Protein AF-A0A1U7GLR9-F1 (afdb_monomer_lite)

Foldseek 3Di:
DPDDVQRVCVVLVQPDGPVRLLVLLVVLCCVPPVPDDLVRCLPDPPNLVVSVVSSCVVRVRPSDDSVSSSVVSVVSVVVVVVVVVVPD

Sequence (88 aa):
MKPRHADLLRDMGCTADLETFRRTLAEVKGELFPDLTDENLAFSRDQAGDYCSEVKKRLAAPKLTRVFILKALVGLRKNRKRKAGSAS

pLDDT: mean 82.59, std 14.65, range [39.22, 95.88]

Secondary structure (DSSP, 8-state):
-PPPHHHHHHHTT--S-HHHHHHHHHHHHHHH-TTS-HHHHHH-HHHHHHHHHHHHHHTT-TT--HHHHHHHHHHHHHHHHHHHTT--

Structure (mmCIF, N/CA/C/O backbone):
data_AF-A0A1U7GLR9-F1
#
_entry.id   AF-A0A1U7GLR9-F1
#
loop_
_atom_site.group_PDB
_atom_site.id
_atom_site.type_symbol
_atom_site.label_atom_id
_atom_site.label_alt_id
_atom_site.label_comp_id
_atom_site.label_asym_id
_atom_site.label_entity_id
_atom_site.label_seq_id
_atom_site.pdbx_PDB_ins_code
_atom_site.Cartn_x
_atom_site.Cartn_y
_atom_site.Cartn_z
_atom_site.occupancy
_atom_site.B_iso_or_equiv
_atom_site.auth_seq_id
_atom_site.auth_comp_id
_atom_site.auth_asym_id
_atom_site.auth_atom_id
_atom_site.pdbx_PDB_model_num
ATOM 1 N N . MET A 1 1 ? 21.650 8.227 -10.349 1.00 47.00 1 MET A N 1
ATOM 2 C CA . MET A 1 1 ? 20.288 8.815 -10.337 1.00 47.00 1 MET A CA 1
ATOM 3 C C . MET A 1 1 ? 19.365 7.886 -9.559 1.00 47.00 1 MET A C 1
ATOM 5 O O . MET A 1 1 ? 19.402 6.695 -9.825 1.00 47.00 1 MET A O 1
ATOM 9 N N . LYS A 1 2 ? 18.585 8.371 -8.580 1.00 50.09 2 LYS A N 1
ATOM 10 C CA . LYS A 1 2 ? 17.563 7.523 -7.935 1.00 50.09 2 LYS A CA 1
ATOM 11 C C . LYS A 1 2 ? 16.433 7.277 -8.947 1.00 50.09 2 LYS A C 1
ATOM 13 O O . LYS A 1 2 ? 15.953 8.267 -9.504 1.00 50.09 2 LYS A O 1
ATOM 18 N N . PRO A 1 3 ? 16.014 6.025 -9.194 1.00 58.75 3 PRO A N 1
ATOM 19 C CA . PRO A 1 3 ? 14.911 5.748 -10.106 1.00 58.75 3 PRO A CA 1
ATOM 20 C C . PRO A 1 3 ? 13.650 6.474 -9.624 1.00 58.75 3 PRO A C 1
ATOM 22 O O . PRO A 1 3 ? 13.355 6.537 -8.425 1.00 58.75 3 PRO A O 1
ATOM 25 N N . ARG A 1 4 ? 12.933 7.101 -10.560 1.00 70.75 4 ARG A N 1
ATOM 26 C CA . ARG A 1 4 ? 11.676 7.798 -10.264 1.00 70.75 4 ARG A CA 1
ATOM 27 C C . ARG A 1 4 ? 10.637 6.747 -9.859 1.00 70.75 4 ARG A C 1
ATOM 29 O O . ARG A 1 4 ? 10.570 5.695 -10.475 1.00 70.75 4 ARG A O 1
ATOM 36 N N . HIS A 1 5 ? 9.794 7.028 -8.859 1.00 71.56 5 HIS A N 1
ATOM 37 C CA . HIS A 1 5 ? 8.774 6.072 -8.383 1.00 71.56 5 HIS A CA 1
ATOM 38 C C . HIS A 1 5 ? 7.883 5.502 -9.503 1.00 71.56 5 HIS A C 1
ATOM 40 O O . HIS A 1 5 ? 7.469 4.357 -9.407 1.00 71.56 5 HIS A O 1
ATOM 46 N N . ALA A 1 6 ? 7.619 6.275 -10.562 1.00 72.31 6 ALA A N 1
ATOM 47 C CA . ALA A 1 6 ? 6.870 5.812 -11.732 1.00 72.31 6 ALA A CA 1
ATOM 48 C C . ALA A 1 6 ? 7.599 4.711 -12.526 1.00 72.31 6 ALA A C 1
ATOM 50 O O . ALA A 1 6 ? 6.958 3.808 -13.047 1.00 72.31 6 ALA A O 1
ATOM 51 N N . ASP A 1 7 ? 8.928 4.765 -12.585 1.00 76.81 7 ASP A N 1
ATOM 52 C CA . ASP A 1 7 ? 9.761 3.769 -13.261 1.00 76.81 7 ASP A CA 1
ATOM 53 C C . ASP A 1 7 ? 9.747 2.442 -12.487 1.00 76.81 7 ASP A C 1
ATOM 55 O O . ASP A 1 7 ? 9.483 1.383 -13.045 1.00 76.81 7 ASP A O 1
ATOM 59 N N . LEU A 1 8 ? 9.867 2.532 -11.157 1.00 80.25 8 LEU A N 1
ATOM 60 C CA . LEU A 1 8 ? 9.763 1.384 -10.251 1.00 80.25 8 LEU A CA 1
ATOM 61 C C . LEU A 1 8 ? 8.377 0.723 -10.291 1.00 80.25 8 LEU A C 1
ATOM 63 O O . LEU A 1 8 ? 8.279 -0.497 -10.208 1.00 80.25 8 LEU A O 1
ATOM 67 N N . LEU A 1 9 ? 7.300 1.508 -10.415 1.00 82.81 9 LEU A N 1
ATOM 68 C CA . LEU A 1 9 ? 5.946 0.962 -10.561 1.00 82.81 9 LEU A CA 1
ATOM 69 C C . LEU A 1 9 ? 5.835 0.095 -11.820 1.00 82.81 9 LEU A C 1
ATOM 71 O O . LEU A 1 9 ? 5.337 -1.027 -11.733 1.00 82.81 9 LEU A O 1
ATOM 75 N N . ARG A 1 10 ? 6.358 0.580 -12.953 1.00 79.25 10 ARG A N 1
ATOM 76 C CA . ARG A 1 10 ? 6.356 -0.158 -14.223 1.00 79.25 10 ARG A CA 1
ATOM 77 C C . ARG A 1 10 ? 7.212 -1.420 -14.157 1.00 79.25 10 ARG A C 1
ATOM 79 O O . ARG A 1 10 ? 6.762 -2.465 -14.616 1.00 79.25 10 ARG A O 1
ATOM 86 N N . ASP A 1 11 ? 8.393 -1.339 -13.548 1.00 81.75 11 ASP A N 1
ATOM 87 C CA . ASP A 1 11 ? 9.291 -2.485 -13.345 1.00 81.75 11 ASP A CA 1
ATOM 88 C C . ASP A 1 11 ? 8.624 -3.598 -12.513 1.00 81.75 11 ASP A C 1
ATOM 90 O O . ASP A 1 11 ? 8.685 -4.783 -12.839 1.00 81.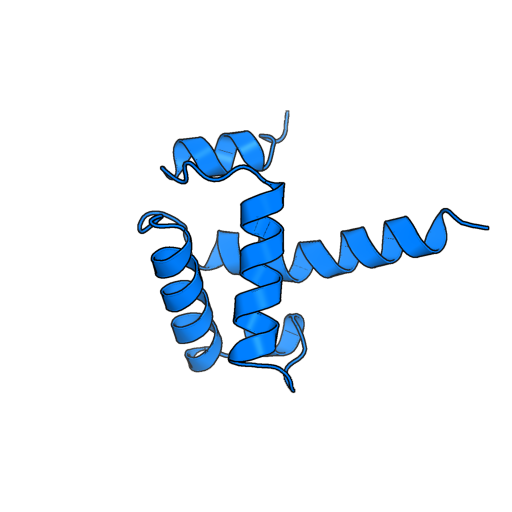75 11 ASP A O 1
ATOM 94 N N . MET A 1 12 ? 7.846 -3.207 -11.501 1.00 82.12 12 MET A N 1
ATOM 95 C CA . MET A 1 12 ? 7.042 -4.124 -10.690 1.00 82.12 12 MET A CA 1
ATOM 96 C C . MET A 1 12 ? 5.703 -4.518 -11.339 1.00 82.12 12 MET A C 1
ATOM 98 O O . MET A 1 12 ? 4.848 -5.101 -10.674 1.00 82.12 12 MET A O 1
ATOM 102 N N . GLY A 1 13 ? 5.489 -4.223 -12.623 1.00 78.12 13 GLY A N 1
ATOM 103 C CA . GLY A 1 13 ? 4.285 -4.615 -13.360 1.00 78.12 13 GLY A CA 1
ATOM 104 C C . GLY A 1 13 ? 3.007 -3.891 -12.931 1.00 78.12 13 GLY A C 1
ATOM 105 O O . GLY A 1 13 ? 1.917 -4.366 -13.232 1.00 78.12 13 GLY A O 1
ATOM 106 N N . CYS A 1 14 ? 3.118 -2.762 -12.230 1.00 84.56 14 CYS A N 1
ATOM 107 C CA . CYS A 1 14 ? 1.988 -1.878 -11.976 1.00 84.56 14 CYS A CA 1
ATOM 108 C C . CYS A 1 14 ? 1.788 -0.979 -13.202 1.00 84.56 14 CYS A C 1
ATOM 110 O O . CYS A 1 14 ? 2.663 -0.185 -13.552 1.00 84.56 14 CYS A O 1
ATOM 112 N N . THR A 1 15 ? 0.640 -1.113 -13.864 1.00 84.06 15 THR A N 1
ATOM 113 C CA . THR A 1 15 ? 0.271 -0.298 -15.033 1.00 84.06 15 THR A CA 1
ATOM 114 C C . THR A 1 15 ? -0.317 1.055 -14.644 1.00 84.06 15 THR A C 1
ATOM 116 O O . THR A 1 15 ? -0.410 1.943 -15.489 1.00 84.06 15 THR A O 1
ATOM 119 N N . ALA A 1 16 ? -0.687 1.226 -13.372 1.00 84.69 16 ALA A N 1
ATOM 120 C CA . ALA A 1 16 ? -1.208 2.478 -12.856 1.00 84.69 16 ALA A CA 1
ATOM 121 C C . ALA A 1 16 ? -0.125 3.563 -12.823 1.00 84.69 16 ALA A C 1
ATOM 123 O O . ALA A 1 16 ? 1.021 3.340 -12.416 1.00 84.69 16 ALA A O 1
ATOM 124 N N . ASP A 1 17 ? -0.517 4.776 -13.194 1.00 87.31 17 ASP A N 1
ATOM 125 C CA . ASP A 1 17 ? 0.290 5.967 -12.989 1.00 87.31 17 ASP A CA 1
ATOM 126 C C . ASP A 1 17 ? 0.467 6.289 -11.495 1.00 87.31 17 ASP A C 1
ATOM 128 O O . ASP A 1 17 ? -0.233 5.807 -10.598 1.00 87.31 17 ASP A O 1
ATOM 132 N N . LEU A 1 18 ? 1.458 7.135 -11.214 1.00 85.38 18 LEU A N 1
ATOM 133 C CA . LEU A 1 18 ? 1.843 7.476 -9.848 1.00 85.38 18 LEU A CA 1
ATOM 134 C C . LEU A 1 18 ? 0.719 8.186 -9.075 1.00 85.38 18 LEU A C 1
ATOM 136 O O . LEU A 1 18 ? 0.687 8.101 -7.848 1.00 85.38 18 LEU A O 1
ATOM 140 N N . GLU A 1 19 ? -0.169 8.908 -9.757 1.00 86.81 19 GLU A N 1
ATOM 141 C CA . GLU A 1 19 ? -1.311 9.563 -9.120 1.00 86.81 19 GLU A CA 1
ATOM 142 C C . GLU A 1 19 ? -2.362 8.539 -8.699 1.00 86.81 19 GLU A C 1
ATOM 144 O O . GLU A 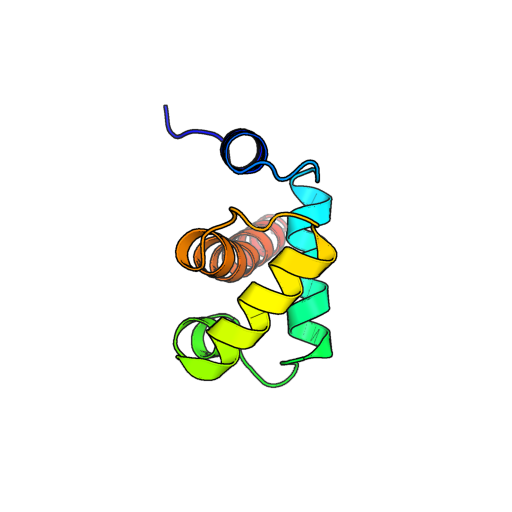1 19 ? -2.736 8.506 -7.526 1.00 86.81 19 GLU A O 1
ATOM 149 N N . THR A 1 20 ? -2.747 7.642 -9.608 1.00 88.94 20 THR A N 1
ATOM 150 C CA . THR A 1 20 ? -3.672 6.539 -9.328 1.00 88.94 20 THR A CA 1
ATOM 151 C C . THR A 1 20 ? -3.147 5.644 -8.210 1.00 88.94 20 THR A C 1
ATOM 153 O O . THR A 1 20 ? -3.888 5.308 -7.284 1.00 88.94 20 THR A O 1
ATOM 156 N N . PHE A 1 21 ? -1.847 5.334 -8.221 1.00 90.88 21 PHE A N 1
ATOM 157 C CA . PHE A 1 21 ? -1.192 4.606 -7.136 1.00 90.88 21 PHE A CA 1
ATOM 158 C C . PHE A 1 21 ? -1.388 5.307 -5.786 1.00 90.88 21 PHE A C 1
ATOM 160 O O . PHE A 1 21 ? -1.848 4.705 -4.820 1.00 90.88 21 PHE A O 1
ATOM 167 N N . ARG A 1 22 ? -1.088 6.607 -5.719 1.00 90.19 22 ARG A N 1
ATOM 168 C CA . ARG A 1 22 ? -1.204 7.410 -4.493 1.00 90.19 22 ARG A CA 1
ATOM 169 C C . ARG A 1 22 ? -2.640 7.552 -4.003 1.00 90.19 22 ARG A C 1
ATOM 171 O O . ARG A 1 22 ? -2.855 7.509 -2.794 1.00 90.19 22 ARG A O 1
ATOM 178 N N . ARG A 1 23 ? -3.593 7.731 -4.920 1.00 91.38 23 ARG A N 1
ATOM 179 C CA . ARG A 1 23 ? -5.020 7.802 -4.601 1.00 91.38 23 ARG A CA 1
ATOM 180 C C . ARG A 1 23 ? -5.485 6.484 -3.990 1.00 91.38 23 ARG A C 1
ATOM 182 O O . ARG A 1 23 ? -5.989 6.497 -2.876 1.00 91.38 23 ARG A O 1
ATOM 189 N N . THR A 1 24 ? -5.134 5.365 -4.624 1.00 93.31 24 THR A N 1
ATOM 190 C CA . THR A 1 24 ? -5.471 4.022 -4.132 1.00 93.31 24 THR A CA 1
ATOM 191 C C . THR A 1 24 ? -4.913 3.770 -2.731 1.00 93.31 24 THR A C 1
ATOM 193 O O . THR A 1 24 ? -5.617 3.249 -1.872 1.00 93.31 24 THR A O 1
ATOM 196 N N . LEU A 1 25 ? -3.666 4.176 -2.456 1.00 93.12 25 LEU A N 1
ATOM 197 C CA . LEU A 1 25 ? -3.086 4.057 -1.113 1.00 93.12 25 LEU A CA 1
ATOM 198 C C . LEU A 1 25 ? -3.913 4.801 -0.051 1.00 93.12 25 LEU A C 1
ATOM 200 O O . LEU A 1 25 ? -4.093 4.275 1.049 1.00 93.12 25 LEU A O 1
ATOM 204 N N . ALA A 1 26 ? -4.380 6.012 -0.369 1.00 91.19 26 ALA A N 1
ATOM 205 C CA . ALA A 1 26 ? -5.173 6.836 0.537 1.00 91.19 26 ALA A CA 1
ATOM 206 C C . ALA A 1 26 ? -6.603 6.301 0.707 1.00 91.19 26 ALA A C 1
ATOM 208 O O . ALA A 1 26 ? -7.101 6.289 1.829 1.00 91.19 26 ALA A O 1
ATOM 209 N N . GLU A 1 27 ? -7.226 5.828 -0.374 1.00 93.62 27 GLU A N 1
ATOM 210 C CA . GLU A 1 27 ? -8.563 5.220 -0.375 1.00 93.62 27 GLU A CA 1
ATOM 211 C C . GLU A 1 27 ? -8.583 3.953 0.481 1.00 93.62 27 GLU A C 1
ATOM 213 O O . GLU A 1 27 ? -9.288 3.909 1.484 1.00 93.62 27 GLU A O 1
ATOM 218 N N . VAL A 1 28 ? -7.700 2.986 0.198 1.00 94.94 28 VAL A N 1
ATOM 219 C CA . VAL A 1 28 ? -7.628 1.726 0.961 1.00 94.94 28 VAL A CA 1
ATOM 220 C C . VAL A 1 28 ? -7.370 1.988 2.444 1.00 94.94 28 VAL A C 1
ATOM 222 O O . VAL A 1 28 ? -7.962 1.341 3.307 1.00 94.94 28 VAL A O 1
ATOM 225 N N . LYS A 1 29 ? -6.499 2.955 2.762 1.00 93.44 29 LYS A N 1
ATOM 226 C CA . LYS A 1 29 ? -6.221 3.330 4.152 1.00 93.44 29 LYS A CA 1
ATOM 227 C C . LYS A 1 29 ? -7.455 3.952 4.805 1.00 93.44 29 LYS A C 1
ATOM 229 O O . LYS A 1 29 ? -7.742 3.641 5.954 1.00 93.44 29 LYS A O 1
ATOM 234 N N . GLY A 1 30 ? -8.144 4.853 4.107 1.00 92.19 30 GLY A N 1
ATOM 235 C CA . GLY A 1 30 ? -9.338 5.529 4.610 1.00 92.19 30 GLY A CA 1
ATOM 236 C C . GLY A 1 30 ? -10.519 4.583 4.816 1.00 92.19 30 GLY A C 1
ATOM 237 O O . GLY A 1 30 ? -11.268 4.767 5.766 1.00 92.19 30 GLY A O 1
ATOM 238 N N . GLU A 1 31 ? -10.653 3.564 3.970 1.00 93.38 31 GLU A N 1
ATOM 239 C CA . GLU A 1 31 ? -11.738 2.582 4.043 1.00 93.38 31 GLU A CA 1
ATOM 240 C C . GLU A 1 31 ? -11.505 1.516 5.116 1.00 93.38 31 GLU A C 1
ATOM 242 O O . GLU A 1 31 ? -12.403 1.235 5.901 1.00 93.38 31 GLU A O 1
ATOM 247 N N . LEU A 1 32 ? -10.312 0.915 5.156 1.00 93.19 32 LEU A N 1
ATOM 248 C CA . LEU A 1 32 ? -10.045 -0.234 6.029 1.00 93.19 32 LEU A CA 1
ATOM 249 C C . LEU A 1 32 ? -9.446 0.152 7.381 1.00 93.19 32 LEU A C 1
ATOM 251 O O . LEU A 1 32 ? -9.616 -0.563 8.364 1.00 93.19 32 LEU A O 1
ATOM 255 N N . PHE A 1 33 ? -8.716 1.265 7.432 1.00 93.69 33 PHE A N 1
ATOM 256 C CA . PHE A 1 33 ? -7.927 1.663 8.596 1.00 93.69 33 PHE A CA 1
ATOM 257 C C . PHE A 1 33 ? -8.068 3.167 8.911 1.00 93.69 33 PHE A C 1
ATOM 259 O O . PHE A 1 33 ? -7.049 3.860 9.056 1.00 93.69 33 PHE A O 1
ATOM 266 N N . PRO A 1 34 ? -9.297 3.719 9.006 1.00 92.06 34 PRO A N 1
ATOM 267 C CA . PRO A 1 34 ? -9.510 5.156 9.191 1.00 92.06 34 PRO A CA 1
ATOM 268 C C . PRO A 1 34 ? -8.825 5.696 10.454 1.00 92.06 34 PRO A C 1
ATOM 270 O O . PRO A 1 34 ? -8.156 6.730 10.375 1.00 92.06 34 PRO A O 1
ATOM 273 N N . ASP A 1 35 ? -8.888 4.953 11.560 1.00 91.56 35 ASP A N 1
ATOM 274 C CA . ASP A 1 35 ? -8.371 5.351 12.878 1.00 91.56 35 ASP A CA 1
ATOM 275 C C . ASP A 1 35 ? -6.855 5.197 13.043 1.00 91.56 35 ASP A C 1
ATOM 277 O O . ASP A 1 35 ? -6.263 5.695 14.003 1.00 91.56 35 ASP A O 1
ATOM 281 N N . LEU A 1 36 ? -6.188 4.518 12.108 1.00 89.19 36 LEU A N 1
ATOM 282 C CA . LEU A 1 36 ? -4.747 4.317 12.186 1.00 89.19 36 LEU A CA 1
ATOM 283 C C . LEU A 1 36 ? -3.999 5.457 11.514 1.00 89.19 36 LEU A C 1
ATOM 285 O O . LEU A 1 36 ? -4.374 5.956 10.455 1.00 89.19 36 LEU A O 1
ATOM 289 N N . THR A 1 37 ? -2.884 5.858 12.110 1.00 89.25 37 THR A N 1
ATOM 290 C CA . THR A 1 37 ? -1.928 6.726 11.425 1.00 89.25 37 THR A CA 1
ATOM 291 C C . THR A 1 37 ? -1.149 5.917 10.388 1.00 89.25 37 THR A C 1
ATOM 293 O O . THR A 1 37 ? -0.971 4.708 10.537 1.00 89.25 37 THR A O 1
ATOM 296 N N . ASP A 1 38 ? -0.633 6.586 9.355 1.00 89.06 38 ASP A N 1
ATOM 297 C CA . ASP A 1 38 ? 0.203 5.956 8.320 1.00 89.06 38 ASP A CA 1
ATOM 298 C C . ASP A 1 38 ? 1.392 5.182 8.925 1.00 89.06 38 ASP A C 1
ATOM 300 O O . ASP A 1 38 ? 1.788 4.131 8.427 1.00 89.06 38 ASP A O 1
ATOM 304 N N . GLU A 1 39 ? 1.953 5.709 10.018 1.00 88.06 39 GLU A N 1
ATOM 305 C CA . GLU A 1 39 ? 3.065 5.112 10.758 1.00 88.06 39 GLU A CA 1
ATOM 306 C C . GLU A 1 39 ? 2.607 3.866 11.524 1.00 88.06 39 GLU A C 1
ATOM 308 O O . GLU A 1 39 ? 3.188 2.798 11.342 1.00 88.06 39 GLU A O 1
ATOM 313 N N . ASN A 1 40 ? 1.526 3.958 12.305 1.00 89.44 40 ASN A N 1
ATOM 314 C CA . ASN A 1 40 ? 1.001 2.818 13.064 1.00 89.44 40 ASN A CA 1
ATOM 315 C C . ASN A 1 40 ? 0.570 1.673 12.144 1.00 89.44 40 ASN A C 1
ATOM 317 O O . ASN A 1 40 ? 0.840 0.508 12.443 1.00 89.44 40 ASN A O 1
ATOM 321 N N . LEU A 1 41 ? -0.043 2.000 11.003 1.00 90.00 41 LEU A N 1
ATOM 322 C CA . LEU A 1 41 ? -0.400 1.012 9.993 1.00 90.00 41 LEU A CA 1
ATOM 323 C C . LEU A 1 41 ? 0.854 0.347 9.413 1.00 90.00 41 LEU A C 1
ATOM 325 O O . LEU A 1 41 ? 0.878 -0.867 9.264 1.00 90.00 41 LEU A O 1
ATOM 329 N N . ALA A 1 42 ? 1.921 1.105 9.139 1.00 88.62 42 ALA A N 1
ATOM 330 C CA . ALA A 1 42 ? 3.166 0.552 8.608 1.00 88.62 42 ALA A CA 1
ATOM 331 C C . ALA A 1 42 ? 3.929 -0.344 9.602 1.00 88.62 42 ALA A C 1
ATOM 333 O O . ALA A 1 42 ? 4.599 -1.286 9.170 1.00 88.62 42 ALA A O 1
ATOM 334 N N . PHE A 1 43 ? 3.828 -0.074 10.907 1.00 86.00 43 PHE A N 1
ATOM 335 C CA . PHE A 1 43 ? 4.482 -0.866 11.957 1.00 86.00 43 PHE A CA 1
ATOM 336 C C . PHE A 1 43 ? 3.664 -2.079 12.423 1.00 86.00 43 PHE A C 1
ATOM 338 O O . PHE A 1 43 ? 4.232 -3.021 12.977 1.00 86.00 43 PHE A O 1
ATOM 345 N N . SER A 1 44 ? 2.356 -2.108 12.164 1.00 87.81 44 SER A N 1
ATOM 346 C CA . SER A 1 44 ? 1.489 -3.224 12.557 1.00 87.81 44 SER A CA 1
ATOM 347 C C . SER A 1 44 ? 1.657 -4.412 11.613 1.00 87.81 44 SER A C 1
ATOM 349 O O . SER A 1 44 ? 1.393 -4.312 10.416 1.00 87.81 44 SER A O 1
ATOM 351 N N . ARG A 1 45 ? 2.113 -5.565 12.127 1.00 86.44 45 ARG A N 1
ATOM 352 C CA . ARG A 1 45 ? 2.469 -6.723 11.284 1.00 86.44 45 ARG A CA 1
ATOM 353 C C . ARG A 1 45 ? 1.294 -7.222 10.439 1.00 86.44 45 ARG A C 1
ATOM 355 O O . ARG A 1 45 ? 1.511 -7.447 9.248 1.00 86.44 45 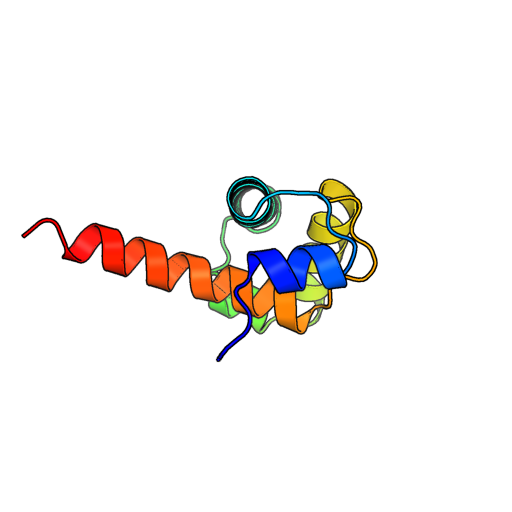ARG A O 1
ATOM 362 N N . ASP A 1 46 ? 0.140 -7.380 11.080 1.00 91.25 46 ASP A N 1
ATOM 363 C CA . ASP A 1 46 ? -1.088 -7.986 10.554 1.00 91.25 46 ASP A CA 1
ATOM 364 C C . ASP A 1 46 ? -1.826 -7.021 9.615 1.00 91.25 46 ASP A C 1
ATOM 366 O O . ASP A 1 46 ? -1.852 -7.225 8.405 1.00 91.25 46 ASP A O 1
ATOM 370 N N . GLN A 1 47 ? -2.207 -5.853 10.140 1.00 93.00 47 GLN A N 1
ATOM 371 C CA . GLN A 1 47 ? -2.909 -4.791 9.407 1.00 93.00 47 GLN A CA 1
ATOM 372 C C . GLN A 1 47 ? -2.140 -4.304 8.170 1.00 93.00 47 GLN A C 1
ATOM 374 O O . GLN A 1 47 ? -2.729 -4.045 7.124 1.00 93.00 47 GLN A O 1
ATOM 379 N N . ALA A 1 48 ? -0.806 -4.207 8.239 1.00 93.88 48 ALA A N 1
ATOM 380 C CA . ALA A 1 48 ? -0.003 -3.880 7.061 1.00 93.88 48 ALA A CA 1
ATOM 381 C C . ALA A 1 48 ? -0.041 -4.983 5.993 1.00 93.88 48 ALA A C 1
ATOM 383 O O . ALA A 1 48 ? 0.139 -4.689 4.810 1.00 93.88 48 ALA A O 1
ATOM 384 N N . GLY A 1 49 ? -0.193 -6.244 6.402 1.00 94.56 49 GLY A N 1
ATOM 385 C CA . GLY A 1 49 ? -0.378 -7.383 5.509 1.00 94.56 49 GLY A CA 1
ATOM 386 C C . GLY A 1 49 ? -1.691 -7.273 4.741 1.00 94.56 49 GLY A C 1
ATOM 387 O O . GLY A 1 49 ? -1.666 -7.312 3.507 1.00 94.56 49 GLY A O 1
ATOM 388 N N . ASP A 1 50 ? -2.795 -7.038 5.449 1.00 95.25 50 ASP A N 1
ATOM 389 C CA . ASP A 1 50 ? -4.116 -6.815 4.847 1.00 95.25 50 ASP A CA 1
ATOM 390 C C . ASP A 1 50 ? -4.122 -5.589 3.937 1.00 95.25 50 ASP A C 1
ATOM 392 O O . ASP A 1 50 ? -4.495 -5.676 2.767 1.00 95.25 50 ASP A O 1
ATOM 396 N N . TYR A 1 51 ? -3.588 -4.467 4.427 1.00 95.88 51 TYR A N 1
ATOM 397 C CA . TYR A 1 51 ? -3.451 -3.236 3.655 1.00 95.88 51 TYR A CA 1
ATOM 398 C C . TYR A 1 51 ? -2.701 -3.460 2.339 1.00 95.88 51 TYR A C 1
ATOM 400 O O . TYR A 1 51 ? -3.172 -3.083 1.266 1.00 95.88 51 TYR A O 1
ATOM 408 N N . CYS A 1 52 ? -1.527 -4.097 2.393 1.00 95.00 52 CYS A N 1
ATOM 409 C CA . CYS A 1 52 ? -0.738 -4.349 1.190 1.00 95.00 52 CYS A CA 1
ATOM 410 C C . CYS A 1 52 ? -1.439 -5.316 0.233 1.00 95.00 52 CYS A C 1
ATOM 412 O O . CYS A 1 52 ? -1.298 -5.166 -0.980 1.00 95.00 52 CYS A O 1
ATOM 414 N N . SER A 1 53 ? -2.168 -6.300 0.755 1.00 95.25 53 SER A N 1
ATOM 415 C CA . SER A 1 53 ? -2.911 -7.262 -0.061 1.00 95.25 53 SER A CA 1
ATOM 416 C C . SER A 1 53 ? -4.050 -6.581 -0.816 1.00 95.25 53 SER A C 1
ATOM 418 O O . SER A 1 53 ? -4.172 -6.765 -2.029 1.00 95.25 53 SER A O 1
ATOM 420 N N . GLU A 1 54 ? -4.807 -5.711 -0.147 1.00 95.88 54 GLU A N 1
ATOM 421 C CA . GLU A 1 54 ? -5.890 -4.953 -0.778 1.00 95.88 54 GLU A CA 1
ATOM 422 C C . GLU A 1 54 ? -5.358 -3.951 -1.815 1.00 95.88 54 GLU A C 1
ATOM 424 O O . GLU A 1 54 ? -5.863 -3.884 -2.936 1.00 95.88 54 GLU A O 1
ATOM 429 N N . VAL A 1 55 ? -4.268 -3.235 -1.510 1.00 94.50 55 VAL A N 1
ATOM 430 C CA . VAL A 1 55 ? -3.621 -2.325 -2.474 1.00 94.50 55 VAL A CA 1
ATOM 431 C C . VAL A 1 55 ? -3.192 -3.069 -3.742 1.00 94.50 55 VAL A C 1
ATOM 433 O O . VAL A 1 55 ? -3.459 -2.604 -4.851 1.00 94.50 55 VAL A O 1
ATOM 436 N N . LYS A 1 56 ? -2.552 -4.238 -3.610 1.00 93.88 56 LYS A N 1
ATOM 437 C CA . LYS A 1 56 ? -2.151 -5.058 -4.766 1.00 93.88 56 LYS A CA 1
ATOM 438 C C . LYS A 1 56 ? -3.344 -5.483 -5.608 1.00 93.88 56 LYS A C 1
ATOM 440 O O . LYS A 1 56 ? -3.246 -5.459 -6.832 1.00 93.88 56 LYS A O 1
ATOM 445 N N . LYS A 1 57 ? -4.439 -5.881 -4.956 1.00 93.94 57 LYS A N 1
ATOM 446 C CA . LYS A 1 57 ? -5.671 -6.322 -5.614 1.00 93.94 57 LYS A CA 1
ATOM 447 C C . LYS A 1 57 ? -6.281 -5.192 -6.440 1.00 93.94 57 LYS A C 1
ATOM 449 O O . LYS A 1 57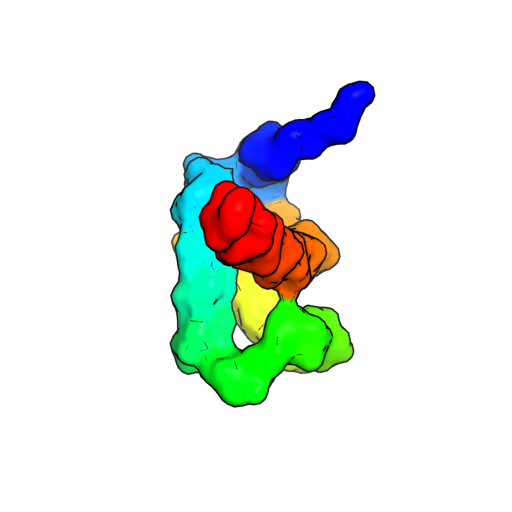 ? -6.526 -5.387 -7.626 1.00 93.94 57 LYS A O 1
ATOM 454 N N . ARG A 1 58 ? -6.448 -4.003 -5.853 1.00 93.62 58 ARG A N 1
ATOM 455 C CA . ARG A 1 58 ? -7.039 -2.841 -6.542 1.00 93.62 58 ARG A CA 1
ATOM 456 C C . ARG A 1 58 ? -6.191 -2.321 -7.698 1.00 93.62 58 ARG A C 1
ATOM 458 O O . ARG A 1 58 ? -6.732 -1.860 -8.694 1.00 93.62 58 ARG A O 1
ATOM 465 N N . LEU A 1 59 ? -4.871 -2.425 -7.581 1.00 91.12 59 LEU A N 1
ATOM 466 C CA . LEU A 1 59 ? -3.934 -2.012 -8.628 1.00 91.12 59 LEU A CA 1
ATOM 467 C C . LEU A 1 59 ? -3.612 -3.118 -9.640 1.00 91.12 59 LEU A C 1
ATOM 469 O O . LEU A 1 59 ? -2.801 -2.884 -10.533 1.00 91.12 59 LEU A O 1
ATOM 473 N N . ALA A 1 60 ? -4.171 -4.322 -9.470 1.00 90.44 60 ALA A N 1
ATOM 474 C CA . ALA A 1 60 ? -3.804 -5.517 -10.230 1.00 90.44 60 ALA A CA 1
ATOM 475 C C . ALA A 1 60 ? -2.274 -5.741 -10.307 1.00 90.44 60 ALA A C 1
ATOM 477 O O . ALA A 1 60 ? -1.738 -6.171 -11.326 1.00 90.44 60 ALA A O 1
ATOM 478 N N . ALA A 1 61 ? -1.557 -5.442 -9.217 1.00 90.06 61 ALA A N 1
ATOM 479 C CA . ALA A 1 61 ? -0.096 -5.366 -9.185 1.00 90.06 61 ALA A CA 1
ATOM 480 C C . ALA A 1 61 ? 0.505 -6.335 -8.142 1.00 90.06 61 ALA A C 1
ATOM 482 O O . ALA A 1 61 ? 1.043 -5.907 -7.114 1.00 90.06 61 ALA A O 1
ATOM 483 N N . PRO A 1 62 ? 0.444 -7.663 -8.373 1.00 87.81 62 PRO A N 1
ATOM 484 C CA . PRO A 1 62 ? 0.818 -8.676 -7.378 1.00 87.81 62 PRO A CA 1
ATOM 485 C C . PRO A 1 62 ? 2.301 -8.629 -6.977 1.00 87.81 62 PRO A C 1
ATOM 487 O O . PRO A 1 62 ? 2.649 -8.950 -5.833 1.00 87.81 62 PRO A O 1
ATOM 490 N N . LYS A 1 63 ? 3.168 -8.182 -7.894 1.00 89.00 63 LYS A N 1
ATOM 491 C CA . LYS A 1 63 ? 4.621 -8.082 -7.703 1.00 89.00 63 LYS A CA 1
ATOM 492 C C . LYS A 1 63 ? 5.053 -6.889 -6.843 1.00 89.00 63 LYS A C 1
ATOM 494 O O . LYS A 1 63 ? 6.215 -6.838 -6.444 1.00 89.00 63 LYS A O 1
ATOM 499 N N . LEU A 1 64 ? 4.154 -5.953 -6.508 1.00 89.50 64 LEU A N 1
ATOM 500 C CA . LEU A 1 64 ? 4.496 -4.866 -5.588 1.00 89.50 64 LEU A CA 1
ATOM 501 C C . LEU A 1 64 ? 4.953 -5.438 -4.246 1.00 89.50 64 LEU A C 1
ATOM 503 O O . LEU A 1 64 ? 4.327 -6.331 -3.676 1.00 89.50 64 LEU A O 1
ATOM 507 N N . THR A 1 65 ? 6.052 -4.927 -3.705 1.00 90.88 65 THR A N 1
ATOM 508 C CA . THR A 1 65 ? 6.544 -5.400 -2.409 1.00 90.88 65 THR A CA 1
ATOM 509 C C . THR A 1 65 ? 5.871 -4.644 -1.271 1.00 90.88 65 THR A C 1
ATOM 511 O O . THR A 1 65 ? 5.586 -3.449 -1.376 1.00 90.88 65 THR A O 1
ATOM 514 N N . ARG A 1 66 ? 5.675 -5.325 -0.136 1.00 91.06 66 ARG A N 1
ATOM 515 C CA . ARG A 1 66 ? 5.173 -4.701 1.099 1.00 91.06 66 ARG A CA 1
ATOM 516 C C . ARG A 1 66 ? 5.991 -3.462 1.469 1.00 91.06 66 ARG A C 1
ATOM 518 O O . ARG A 1 66 ? 5.433 -2.411 1.754 1.00 91.06 66 ARG A O 1
ATOM 525 N N . VAL A 1 67 ? 7.319 -3.569 1.410 1.00 90.06 67 VAL A N 1
ATOM 526 C CA . VAL A 1 67 ? 8.232 -2.463 1.738 1.00 90.06 67 VAL A CA 1
ATOM 527 C C . VAL A 1 67 ? 7.992 -1.252 0.836 1.00 90.06 67 VAL A C 1
ATOM 529 O O . VAL A 1 67 ? 7.998 -0.125 1.325 1.00 90.06 67 VAL A O 1
ATOM 532 N N . PHE A 1 68 ? 7.763 -1.464 -0.461 1.00 90.00 68 PHE A N 1
ATOM 533 C CA . PHE A 1 68 ? 7.502 -0.372 -1.394 1.00 90.00 68 PHE A CA 1
ATOM 534 C C . PHE A 1 68 ? 6.174 0.332 -1.098 1.00 90.00 68 PHE A C 1
ATOM 536 O O . PHE A 1 68 ? 6.147 1.558 -0.991 1.00 90.00 68 PHE A O 1
ATOM 543 N N . ILE A 1 69 ? 5.101 -0.439 -0.899 1.00 92.06 69 ILE A N 1
ATOM 544 C CA . ILE A 1 69 ? 3.763 0.078 -0.581 1.00 92.06 69 ILE A CA 1
ATOM 545 C C . ILE A 1 69 ? 3.804 0.905 0.712 1.00 92.06 69 ILE A C 1
ATOM 547 O O . ILE A 1 69 ? 3.382 2.060 0.726 1.00 92.06 69 ILE A O 1
ATOM 551 N N . LEU A 1 70 ? 4.385 0.358 1.784 1.00 91.50 70 LEU A N 1
ATOM 552 C CA . LEU A 1 70 ? 4.443 1.035 3.082 1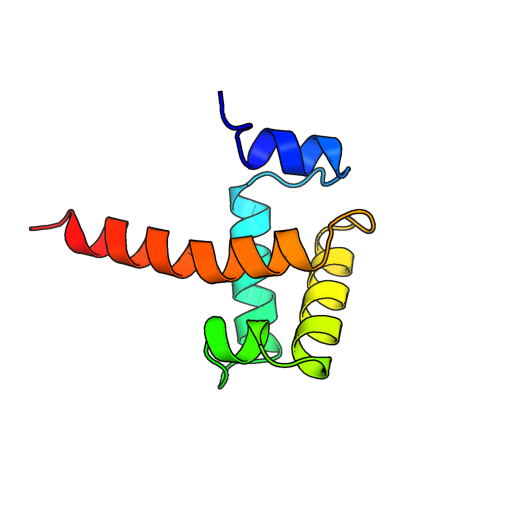.00 91.50 70 LEU A CA 1
ATOM 553 C C . LEU A 1 70 ? 5.327 2.290 3.053 1.00 91.50 70 LEU A C 1
ATOM 555 O O . LEU A 1 70 ? 4.952 3.326 3.601 1.00 91.50 70 LEU A O 1
ATOM 559 N N . LYS A 1 71 ? 6.478 2.249 2.365 1.00 89.06 71 LYS A N 1
ATOM 560 C CA . LYS A 1 71 ? 7.313 3.449 2.176 1.00 89.06 71 LYS A CA 1
ATOM 561 C C . LYS A 1 71 ? 6.580 4.532 1.387 1.00 89.06 71 LYS A C 1
ATOM 563 O O . LYS A 1 71 ? 6.734 5.713 1.701 1.00 89.06 71 LYS A O 1
ATOM 568 N N . ALA A 1 72 ? 5.795 4.149 0.382 1.00 89.06 72 ALA A N 1
ATOM 569 C CA . ALA A 1 72 ? 4.992 5.090 -0.383 1.00 89.06 72 ALA A CA 1
ATOM 570 C C . ALA A 1 72 ? 3.875 5.716 0.462 1.00 89.06 72 ALA A C 1
ATOM 572 O O . ALA A 1 72 ? 3.703 6.934 0.394 1.00 89.06 72 ALA A O 1
ATOM 573 N N . LEU A 1 73 ? 3.196 4.927 1.303 1.00 89.56 73 LEU A N 1
ATOM 574 C CA . LEU A 1 73 ? 2.189 5.411 2.251 1.00 89.56 73 LEU A CA 1
ATOM 575 C C . LEU A 1 73 ? 2.781 6.465 3.203 1.00 89.56 73 LEU A C 1
ATOM 577 O O . LEU A 1 73 ? 2.298 7.592 3.254 1.00 89.56 73 LEU A O 1
ATOM 581 N N . VAL A 1 74 ? 3.900 6.165 3.869 1.00 86.69 74 VAL A N 1
ATOM 582 C CA . VAL A 1 74 ? 4.580 7.136 4.752 1.00 86.69 74 VAL A CA 1
ATOM 583 C C . VAL A 1 74 ? 5.068 8.368 3.967 1.00 86.69 74 VAL A C 1
ATOM 585 O O . VAL A 1 74 ? 5.061 9.502 4.460 1.00 86.69 74 VAL A O 1
ATOM 588 N N . GLY A 1 75 ? 5.475 8.171 2.710 1.00 81.56 75 GLY A N 1
ATOM 589 C CA . GLY A 1 75 ? 5.881 9.237 1.796 1.00 81.56 75 GLY A CA 1
ATOM 590 C C . GLY A 1 75 ? 4.753 10.202 1.408 1.00 81.56 75 GLY A C 1
ATOM 591 O O . GLY A 1 75 ? 5.029 11.392 1.214 1.00 81.56 75 GLY A O 1
ATOM 592 N N . LEU A 1 76 ? 3.495 9.743 1.339 1.00 74.75 76 LEU A N 1
ATOM 593 C CA . LEU A 1 76 ? 2.330 10.591 1.037 1.00 74.75 76 LEU A CA 1
ATOM 594 C C . LEU A 1 76 ? 2.210 11.752 2.025 1.00 74.75 76 LEU A C 1
ATOM 596 O O . LEU A 1 76 ? 2.057 12.906 1.611 1.00 74.75 76 LEU A O 1
ATOM 600 N N . ARG A 1 77 ? 2.371 11.475 3.323 1.00 66.88 77 ARG A N 1
ATOM 601 C CA . ARG A 1 77 ? 2.312 12.493 4.380 1.00 66.88 77 ARG A CA 1
ATOM 602 C C . ARG A 1 77 ? 3.389 13.563 4.221 1.00 66.88 77 ARG A C 1
ATOM 604 O O . ARG A 1 77 ? 3.100 14.752 4.372 1.00 66.88 77 ARG A O 1
ATOM 611 N N . LYS A 1 78 ? 4.621 13.170 3.873 1.00 59.94 78 LYS A N 1
ATOM 612 C CA . LYS A 1 78 ? 5.731 14.117 3.652 1.00 59.94 78 LYS A CA 1
ATOM 613 C C . LYS A 1 78 ? 5.460 15.045 2.467 1.00 59.94 78 LYS A C 1
ATOM 615 O O . LYS A 1 78 ? 5.747 16.237 2.558 1.00 59.94 78 LYS A O 1
ATOM 620 N N . ASN A 1 79 ? 4.859 14.536 1.390 1.00 59.97 79 ASN A N 1
ATOM 621 C CA . ASN A 1 79 ? 4.469 15.370 0.252 1.00 59.97 79 ASN A CA 1
ATOM 622 C C . ASN A 1 79 ? 3.280 16.289 0.566 1.00 59.97 79 ASN A C 1
ATOM 624 O O . ASN A 1 79 ? 3.280 17.436 0.121 1.00 59.97 79 ASN A O 1
ATOM 628 N N . ARG A 1 80 ? 2.307 15.834 1.367 1.00 59.59 80 ARG A N 1
ATOM 629 C CA . ARG A 1 80 ? 1.181 16.671 1.810 1.00 59.59 80 ARG A CA 1
ATOM 630 C C . ARG A 1 80 ? 1.645 17.817 2.716 1.00 59.59 80 ARG A C 1
ATOM 632 O O . ARG A 1 80 ? 1.258 18.956 2.481 1.00 59.59 80 ARG A O 1
ATOM 639 N N . LYS A 1 81 ? 2.547 17.550 3.672 1.00 55.72 81 LYS A N 1
ATOM 640 C CA . LYS A 1 81 ? 3.159 18.594 4.519 1.00 55.72 81 LYS A CA 1
ATOM 641 C C . LYS A 1 81 ? 3.985 19.602 3.713 1.00 55.72 81 LYS A C 1
ATOM 643 O O . LYS A 1 81 ? 3.878 20.793 3.968 1.00 55.72 81 LYS A O 1
ATOM 648 N N . ARG A 1 82 ? 4.770 19.156 2.722 1.00 55.94 82 ARG A N 1
ATOM 649 C CA . ARG A 1 82 ? 5.545 20.072 1.862 1.00 55.94 82 ARG A CA 1
ATOM 650 C C . ARG A 1 82 ? 4.654 20.973 1.011 1.00 55.94 82 ARG A C 1
ATOM 652 O O . ARG A 1 82 ? 4.941 22.155 0.928 1.00 55.94 82 ARG A O 1
ATOM 659 N N . LYS A 1 83 ? 3.566 20.452 0.429 1.00 53.97 83 LYS A N 1
ATOM 660 C CA . LYS A 1 83 ? 2.597 21.290 -0.302 1.00 53.97 83 LYS A CA 1
ATOM 661 C C . LYS A 1 83 ? 1.879 22.295 0.608 1.00 53.97 83 LYS A C 1
ATOM 663 O O . LYS A 1 83 ? 1.609 23.396 0.156 1.00 53.97 83 LYS A O 1
ATOM 668 N N . ALA A 1 84 ? 1.603 21.937 1.863 1.00 54.66 84 ALA A N 1
ATOM 669 C CA . ALA A 1 84 ? 0.968 22.843 2.823 1.00 54.66 84 ALA A CA 1
ATOM 670 C C . ALA A 1 84 ? 1.912 23.946 3.347 1.00 54.66 84 ALA A C 1
ATOM 672 O O . ALA A 1 84 ? 1.445 25.029 3.666 1.00 54.66 84 ALA A O 1
ATOM 673 N N . GLY A 1 85 ? 3.225 23.695 3.416 1.00 48.03 85 GLY A N 1
ATOM 674 C CA . GLY A 1 85 ? 4.223 24.671 3.882 1.00 48.03 85 GLY A CA 1
ATOM 675 C C . GLY A 1 85 ? 4.824 25.580 2.801 1.00 48.03 85 GLY A C 1
ATOM 676 O O . GLY A 1 85 ? 5.666 26.407 3.121 1.00 48.03 85 GLY A O 1
ATOM 677 N N . SER A 1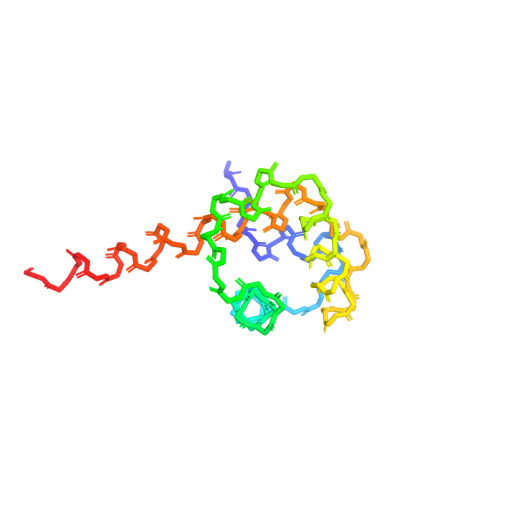 86 ? 4.447 25.415 1.529 1.00 44.94 86 SER A N 1
ATOM 678 C CA . SER A 1 86 ? 4.873 26.289 0.415 1.00 44.94 86 SER A CA 1
ATOM 679 C C . SER A 1 86 ? 3.800 27.305 0.006 1.00 44.94 86 SER A C 1
ATOM 681 O O . SER A 1 86 ? 3.915 27.930 -1.043 1.00 44.94 86 SER A O 1
ATOM 683 N N . ALA A 1 87 ? 2.758 27.449 0.825 1.00 43.53 87 ALA A N 1
ATOM 684 C CA . ALA A 1 87 ? 1.809 28.553 0.790 1.00 43.53 87 ALA A CA 1
ATOM 685 C C . ALA A 1 87 ? 2.054 29.409 2.042 1.00 43.53 87 ALA A C 1
ATOM 687 O O . ALA A 1 87 ? 1.324 29.323 3.028 1.00 43.53 87 ALA A O 1
ATOM 688 N N . SER A 1 88 ? 3.167 30.136 2.063 1.00 39.22 88 SER A N 1
ATOM 689 C CA . SER A 1 88 ? 3.491 31.162 3.062 1.00 39.22 88 SER A CA 1
ATOM 690 C C . SER A 1 88 ? 4.386 32.198 2.408 1.00 39.22 88 SER A C 1
ATOM 692 O O . SER A 1 88 ? 5.274 31.768 1.636 1.00 39.22 88 SER A O 1
#

Radius of gyration: 13.1 Å; chains: 1; bounding box: 32×40×28 Å